Protein AF-A0A348XIW1-F1 (afdb_monomer)

Solvent-accessible surface area (backbone atoms only — not comparable to full-atom values): 6948 Å² total; per-residue (Å²): 128,77,45,77,51,65,39,76,50,66,65,61,52,53,50,45,58,68,74,42,69,85,39,90,46,53,46,80,45,82,41,64,74,81,78,50,77,40,70,60,46,80,41,81,20,28,14,62,69,52,57,62,68,78,57,40,54,53,50,31,72,74,44,36,71,61,38,63,51,51,47,42,50,47,28,40,73,78,36,78,37,44,40,54,61,87,46,70,53,78,38,67,28,89,38,87,52,40,37,25,40,29,45,33,19,78,38,60,65,54,85,94,51,55,66,66,56,64,72,58,107

Foldseek 3Di:
DAAEAEDLDPVVQVVCVVPVVPPPRYDYYHDDPLVAQDQADEDAAAFQRDDPPVVLVVLCVRQNPVQSVVVNVCCVPVVVLTRDAVDKDKDASNDNSHGIYIYHYPYHADPVCNVVSVVSD

Radius of gyration: 15.3 Å; Cα contacts (8 Å, |Δi|>4): 189; chains: 1; bounding box: 40×30×31 Å

pLDDT: mean 89.67, std 9.75, range [52.56, 97.31]

Nearest PDB structures (foldseek):
  5lcc-assembly2_B  TM=7.255E-01  e=7.827E-04  Oceanobacillus iheyensis HTE831
  5lnc-assembly1_A  TM=7.174E-01  e=7.291E-03  Saccharomyces cerevisiae S288C
  5iit-assembly2_B  TM=7.069E-01  e=1.012E-02  Saccharomyces cerevisiae S288C
  4uml-assembly1_A  TM=6.830E-01  e=2.225E-02  Homo sapiens
  3vfq-assembly1_A  TM=6.961E-01  e=4.290E-02  Homo sapiens

Structure (mmCIF, N/CA/C/O backbone):
data_AF-A0A348XIW1-F1
#
_entry.id   AF-A0A348XIW1-F1
#
loop_
_atom_site.group_PDB
_atom_site.id
_atom_site.type_symbol
_atom_site.label_atom_id
_atom_site.label_alt_id
_atom_site.label_comp_id
_atom_site.label_asym_id
_atom_site.label_entity_id
_atom_site.label_seq_id
_atom_site.pdbx_PDB_ins_code
_atom_site.Cartn_x
_atom_site.Cartn_y
_atom_site.Cartn_z
_atom_site.occupancy
_atom_site.B_iso_or_equiv
_atom_site.auth_seq_id
_atom_site.auth_comp_id
_atom_site.auth_asym_id
_atom_site.auth_atom_id
_atom_site.pdbx_PDB_model_num
ATOM 1 N N . MET A 1 1 ? -15.056 -7.927 5.928 1.00 87.06 1 MET A N 1
ATOM 2 C CA . MET A 1 1 ? -13.773 -7.242 5.678 1.00 87.06 1 MET A CA 1
ATOM 3 C C . MET A 1 1 ? -13.939 -5.825 6.180 1.00 87.06 1 MET A C 1
ATOM 5 O O . MET A 1 1 ? -14.977 -5.251 5.883 1.00 87.06 1 MET A O 1
ATOM 9 N N . GLN A 1 2 ? -13.002 -5.320 6.976 1.00 94.75 2 GLN A N 1
ATOM 10 C CA . GLN A 1 2 ? -13.024 -3.950 7.491 1.00 94.75 2 GLN A CA 1
ATOM 11 C C . GLN A 1 2 ? -11.971 -3.132 6.741 1.00 94.75 2 GLN A C 1
ATOM 13 O O . GLN A 1 2 ? -10.901 -3.655 6.435 1.00 94.75 2 GLN A O 1
ATOM 18 N N . VAL A 1 3 ? -12.285 -1.881 6.424 1.00 96.69 3 VAL A N 1
ATOM 19 C CA . VAL A 1 3 ? -11.391 -0.937 5.752 1.00 96.69 3 VAL A CA 1
ATOM 20 C C . VAL A 1 3 ? -11.065 0.182 6.729 1.00 96.69 3 VAL A C 1
ATOM 22 O O . VAL A 1 3 ? -11.966 0.771 7.324 1.00 96.69 3 VAL A O 1
ATOM 25 N N . VAL A 1 4 ? -9.780 0.484 6.891 1.00 97.25 4 VAL A N 1
ATOM 26 C CA . VAL A 1 4 ? -9.324 1.611 7.707 1.00 97.25 4 VAL A CA 1
ATOM 27 C C . VAL A 1 4 ? -8.779 2.688 6.779 1.00 97.25 4 VAL A C 1
ATOM 29 O O . VAL A 1 4 ? -7.818 2.446 6.054 1.00 97.25 4 VAL A O 1
ATOM 32 N N . LEU A 1 5 ? -9.402 3.865 6.783 1.00 96.88 5 LEU A N 1
ATOM 33 C CA . LEU A 1 5 ? -8.859 5.055 6.135 1.00 96.88 5 LEU A CA 1
ATOM 34 C C . LEU A 1 5 ? -7.978 5.781 7.149 1.00 96.88 5 LEU A C 1
ATOM 36 O O . LEU A 1 5 ? -8.458 6.156 8.217 1.00 96.88 5 LEU A O 1
ATOM 40 N N . CYS A 1 6 ? -6.696 5.933 6.830 1.00 96.44 6 CYS A N 1
ATOM 41 C CA . CYS A 1 6 ? -5.691 6.499 7.720 1.00 96.44 6 CYS A CA 1
ATOM 42 C C . CYS A 1 6 ? -5.076 7.746 7.088 1.00 96.44 6 CYS A C 1
ATOM 44 O O . CYS A 1 6 ? -4.655 7.694 5.933 1.00 96.44 6 CYS A O 1
ATOM 46 N N . SER A 1 7 ? -5.032 8.852 7.826 1.00 95.44 7 SER A N 1
ATOM 47 C CA . SER A 1 7 ? -4.327 10.071 7.418 1.00 95.44 7 SER A CA 1
ATOM 48 C C . SER A 1 7 ? -3.897 10.859 8.650 1.00 95.44 7 SER A C 1
ATOM 50 O O . SER A 1 7 ? -4.566 10.824 9.680 1.00 95.44 7 SER A O 1
ATOM 52 N N . GLU A 1 8 ? -2.801 11.601 8.535 1.00 94.88 8 GLU A N 1
ATOM 5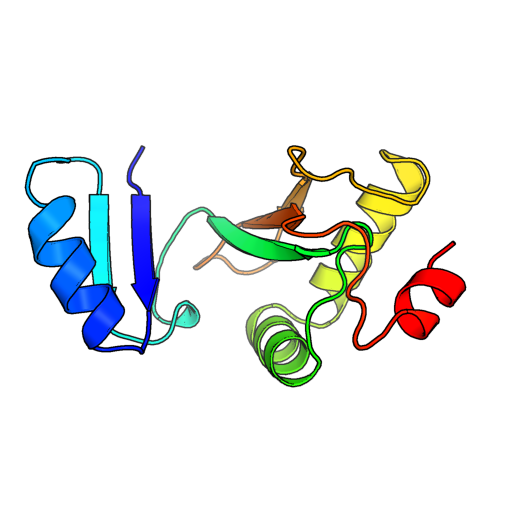3 C CA . GLU A 1 8 ? -2.406 12.631 9.504 1.00 94.88 8 GLU A CA 1
ATOM 54 C C . GLU A 1 8 ? -3.011 14.002 9.151 1.00 94.88 8 GLU A C 1
ATOM 56 O O . GLU A 1 8 ? -2.978 14.935 9.954 1.00 94.88 8 GLU A O 1
ATOM 61 N N . ASN A 1 9 ? -3.576 14.144 7.947 1.00 96.62 9 ASN A N 1
ATOM 62 C CA . ASN A 1 9 ? -4.190 15.379 7.479 1.00 96.62 9 ASN A CA 1
ATOM 63 C C . ASN A 1 9 ? -5.623 15.509 8.023 1.00 96.62 9 ASN A C 1
ATOM 65 O O . ASN A 1 9 ? -6.492 14.685 7.731 1.00 96.62 9 ASN A O 1
ATOM 69 N N . SER A 1 10 ? -5.879 16.576 8.785 1.00 96.31 10 SER A N 1
ATOM 70 C CA . SER A 1 10 ? -7.192 16.858 9.375 1.00 96.31 10 SER A CA 1
ATOM 71 C C . SER A 1 10 ? -8.308 17.018 8.348 1.00 96.31 10 SER A C 1
ATOM 73 O O . SER A 1 10 ? -9.433 16.608 8.626 1.00 96.31 10 SER A O 1
ATOM 75 N N . ASP A 1 11 ? -8.004 17.572 7.175 1.00 97.31 11 ASP A N 1
ATOM 76 C CA . ASP A 1 11 ? -8.998 17.824 6.134 1.00 97.31 11 ASP A CA 1
ATOM 77 C C . ASP A 1 11 ? -9.486 16.492 5.547 1.00 97.31 11 ASP A C 1
ATOM 79 O O . ASP A 1 11 ? -10.689 16.273 5.424 1.00 97.31 11 ASP A O 1
ATOM 83 N N . ASP A 1 12 ? -8.567 15.557 5.260 1.00 96.19 12 ASP A N 1
ATOM 84 C CA . ASP A 1 12 ? -8.919 14.209 4.786 1.00 96.19 12 ASP A CA 1
ATOM 85 C C . ASP A 1 12 ? -9.842 13.503 5.786 1.00 96.19 12 ASP A C 1
ATOM 87 O O . ASP A 1 12 ? -10.862 12.928 5.404 1.00 96.19 12 ASP A O 1
ATOM 91 N N . ILE A 1 13 ? -9.498 13.575 7.077 1.00 97.19 13 ILE A N 1
ATOM 92 C CA . ILE A 1 13 ? -10.266 12.956 8.161 1.00 97.19 13 ILE A CA 1
ATOM 93 C C . ILE A 1 13 ? -11.678 13.546 8.222 1.00 97.19 13 ILE A C 1
ATOM 95 O O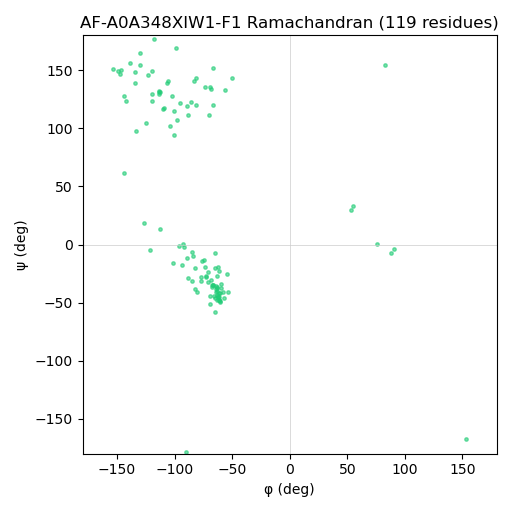 . ILE A 1 13 ? -12.642 12.782 8.300 1.00 97.19 13 ILE A O 1
ATOM 99 N N . GLU A 1 14 ? -11.811 14.874 8.175 1.00 97.06 14 GLU A N 1
ATOM 100 C CA . GLU A 1 14 ? -13.108 15.557 8.203 1.00 97.06 14 GLU A CA 1
ATOM 101 C C . GLU A 1 14 ? -13.975 15.144 7.006 1.00 97.06 14 GLU A C 1
ATOM 103 O O . GLU A 1 14 ? -15.119 14.714 7.186 1.00 97.06 14 GLU A O 1
ATOM 108 N N . TYR A 1 15 ? -13.414 15.163 5.792 1.00 97.31 15 TYR A N 1
ATOM 109 C CA . TYR A 1 15 ? -14.137 14.734 4.597 1.00 97.31 15 TYR A CA 1
ATOM 110 C C . TYR A 1 15 ? -14.553 13.264 4.681 1.00 97.31 15 TYR A C 1
ATOM 112 O O . TYR A 1 15 ? -15.699 12.920 4.391 1.00 97.31 15 TYR A O 1
ATOM 120 N N . TRP A 1 16 ? -13.667 12.363 5.099 1.00 97.19 16 TRP A N 1
ATOM 121 C CA . TRP A 1 16 ? -14.035 10.956 5.233 1.00 97.19 16 TRP A CA 1
ATOM 122 C C . TRP A 1 16 ? -15.120 10.751 6.287 1.00 97.19 16 TRP A C 1
ATOM 124 O O . TRP A 1 16 ? -16.025 9.945 6.069 1.00 97.19 16 TRP A O 1
ATOM 134 N N . GLN A 1 17 ? -15.091 11.492 7.395 1.00 95.69 17 GLN A N 1
ATOM 135 C CA . GLN A 1 17 ? -16.135 11.415 8.417 1.00 95.69 17 GLN A CA 1
ATOM 136 C C . GLN A 1 17 ? -17.492 11.854 7.864 1.00 95.69 17 GLN A C 1
ATOM 138 O O . GLN A 1 17 ? -18.503 11.235 8.191 1.00 95.69 17 GLN A O 1
ATOM 143 N N . GLU A 1 18 ? -17.525 12.859 6.988 1.00 95.88 18 GLU A N 1
ATOM 144 C CA . GLU A 1 18 ? -18.750 13.296 6.316 1.00 95.88 18 GLU A CA 1
ATOM 145 C C . GLU A 1 18 ? -19.259 12.256 5.299 1.00 95.88 18 GLU A C 1
ATOM 147 O O . GLU A 1 18 ? -20.429 11.857 5.328 1.00 95.88 18 GLU A O 1
ATOM 152 N N . TYR A 1 19 ? -18.391 11.786 4.399 1.00 96.12 19 TYR A N 1
ATOM 153 C CA . TYR A 1 19 ? -18.805 10.993 3.235 1.00 96.12 19 TYR A CA 1
ATOM 154 C C . TYR A 1 19 ? -18.883 9.483 3.497 1.00 96.12 19 TYR A C 1
ATOM 156 O O . TYR A 1 19 ? -19.699 8.796 2.871 1.00 96.12 19 TYR A O 1
ATOM 164 N N . CYS A 1 20 ? -18.085 8.948 4.425 1.00 95.62 20 CYS A N 1
ATOM 165 C CA . CYS A 1 20 ? -18.015 7.512 4.712 1.00 95.62 20 CYS A CA 1
ATOM 166 C C . CYS A 1 20 ? -18.893 7.072 5.892 1.00 95.62 20 CYS A C 1
ATOM 168 O O . CYS A 1 20 ? -18.989 5.875 6.142 1.00 95.62 20 CYS A O 1
ATOM 170 N N . VAL A 1 21 ? -19.610 7.980 6.569 1.00 90.56 21 VAL A N 1
ATOM 171 C CA . VAL A 1 21 ? -20.439 7.669 7.759 1.00 90.56 21 VAL A CA 1
ATOM 172 C C . VAL A 1 21 ? -21.471 6.551 7.548 1.00 90.56 21 VAL A C 1
ATOM 174 O O . VAL A 1 21 ? -21.897 5.895 8.495 1.00 90.56 21 VAL A O 1
ATOM 177 N N . ARG A 1 22 ? -21.900 6.324 6.300 1.00 93.56 22 ARG A N 1
ATOM 178 C CA . ARG A 1 22 ? -22.894 5.296 5.944 1.00 93.56 22 ARG A CA 1
ATOM 179 C C . ARG A 1 22 ? -22.286 3.949 5.549 1.00 93.56 22 ARG A C 1
ATOM 181 O O . ARG A 1 22 ? -23.048 3.052 5.196 1.00 93.56 22 ARG A O 1
ATOM 188 N N . LEU A 1 23 ? -20.963 3.814 5.566 1.00 96.50 23 LEU A N 1
ATOM 189 C CA . LEU A 1 23 ? -20.251 2.593 5.200 1.00 96.50 23 LEU A CA 1
ATOM 190 C C . LEU A 1 23 ? -19.845 1.857 6.488 1.00 96.50 23 LEU A C 1
ATOM 192 O O . LEU A 1 23 ? -18.819 2.197 7.073 1.00 96.50 23 LEU A O 1
ATOM 196 N N . PRO A 1 24 ? -20.646 0.892 6.982 1.00 94.44 24 PRO A N 1
ATOM 197 C CA . PRO A 1 24 ? -20.395 0.232 8.269 1.00 94.44 24 PRO A CA 1
ATOM 198 C C . PRO A 1 24 ? -19.071 -0.545 8.320 1.00 94.44 24 PRO A C 1
ATOM 200 O O . PRO A 1 24 ? -18.579 -0.858 9.400 1.00 94.44 24 PRO A O 1
ATOM 203 N N . GLU A 1 25 ? -18.503 -0.883 7.166 1.00 96.56 25 GLU A N 1
ATOM 204 C CA . GLU A 1 25 ? -17.214 -1.546 7.022 1.00 96.56 25 GLU A CA 1
ATOM 205 C C . GLU A 1 25 ? -16.014 -0.589 7.053 1.00 96.56 25 GLU A C 1
ATOM 207 O O . GLU A 1 25 ? -14.882 -1.068 7.122 1.00 96.56 25 GLU A O 1
ATOM 212 N N . VAL A 1 26 ? -16.239 0.728 6.993 1.00 97.31 26 VAL A N 1
ATOM 213 C CA . VAL A 1 26 ? -15.181 1.743 6.957 1.00 97.31 26 VAL A CA 1
ATOM 214 C C . VAL A 1 26 ? -15.019 2.386 8.329 1.00 97.31 26 VAL A C 1
ATOM 216 O O . VAL A 1 26 ? -15.960 2.916 8.912 1.00 97.31 26 VAL A O 1
ATOM 219 N N . THR A 1 27 ? -13.787 2.392 8.822 1.00 96.88 27 THR A N 1
ATOM 220 C CA . THR A 1 27 ? -13.375 3.144 10.010 1.00 96.88 27 THR A CA 1
ATOM 221 C C . THR A 1 27 ? -12.296 4.149 9.645 1.00 96.88 27 THR A C 1
ATOM 223 O O . THR A 1 27 ? -11.507 3.905 8.736 1.00 96.88 27 THR A O 1
ATOM 226 N N . ILE A 1 28 ? -12.251 5.274 10.354 1.00 96.94 28 ILE A N 1
ATOM 227 C CA . ILE A 1 28 ? -11.306 6.361 10.086 1.00 96.94 28 ILE A CA 1
ATOM 228 C C . ILE A 1 28 ? -10.341 6.462 11.261 1.00 96.94 28 ILE A C 1
ATOM 230 O O . ILE A 1 28 ? -10.774 6.491 12.414 1.00 96.94 28 ILE A O 1
ATOM 234 N N . HIS A 1 29 ? -9.048 6.517 10.962 1.00 96.56 29 HIS A N 1
ATOM 235 C CA . HIS A 1 29 ? -7.975 6.722 11.923 1.00 96.56 29 HIS A CA 1
ATOM 236 C C . HIS A 1 29 ? -7.217 8.004 11.571 1.00 96.56 29 HIS A C 1
ATOM 238 O O . HIS A 1 29 ? -6.740 8.162 10.449 1.00 96.56 29 HIS A O 1
ATOM 244 N N . GLY A 1 30 ? -7.137 8.923 12.532 1.00 96.94 30 GLY A N 1
ATOM 245 C CA . GLY A 1 30 ? -6.311 10.119 12.424 1.00 96.94 30 GLY A CA 1
ATOM 246 C C . GLY A 1 30 ? -4.990 9.898 13.143 1.00 96.94 30 GLY A C 1
ATOM 247 O O . GLY A 1 30 ? -4.995 9.865 14.373 1.00 96.94 30 GLY A O 1
ATOM 248 N N . GLY A 1 31 ? -3.898 9.734 12.402 1.00 94.88 31 GLY A N 1
ATOM 249 C CA . GLY A 1 31 ? -2.601 9.370 12.969 1.00 94.88 31 GLY A CA 1
ATOM 250 C C . GLY A 1 31 ? -1.705 8.623 11.989 1.00 94.88 31 GLY A C 1
ATOM 251 O O . GLY A 1 31 ? -1.982 8.580 10.785 1.00 94.88 31 GLY A O 1
ATOM 252 N N . ASP A 1 32 ? -0.637 8.042 12.532 1.00 92.06 32 ASP A N 1
ATOM 253 C CA . ASP A 1 32 ? 0.328 7.260 11.768 1.00 92.06 32 ASP A CA 1
ATOM 254 C C . ASP A 1 32 ? -0.287 5.904 11.391 1.00 92.06 32 ASP A C 1
ATOM 256 O O . ASP A 1 32 ? -0.899 5.206 12.201 1.00 92.06 32 ASP A O 1
ATOM 260 N N . ILE A 1 33 ? -0.098 5.497 10.139 1.00 91.56 33 ILE A N 1
ATOM 261 C CA . ILE A 1 33 ? -0.551 4.196 9.646 1.00 91.56 33 ILE A CA 1
ATOM 262 C C . ILE A 1 33 ? 0.103 3.024 10.394 1.00 91.56 33 ILE A C 1
ATOM 264 O O . ILE A 1 33 ? -0.464 1.931 10.435 1.00 91.56 33 ILE A O 1
ATOM 268 N N . LEU A 1 34 ? 1.267 3.247 11.008 1.00 90.19 34 LEU A N 1
ATOM 269 C CA . LEU A 1 34 ? 1.992 2.266 11.811 1.00 90.19 34 LEU A CA 1
ATOM 270 C C . LEU A 1 34 ? 1.391 2.052 13.212 1.00 90.19 34 LEU A C 1
ATOM 272 O O . LEU A 1 34 ? 1.689 1.040 13.848 1.00 90.19 34 LEU A O 1
ATOM 276 N N . ASP A 1 35 ? 0.495 2.931 13.675 1.00 92.00 35 ASP A N 1
ATOM 277 C CA . ASP A 1 35 ? -0.249 2.742 14.932 1.00 92.00 35 ASP A CA 1
ATOM 278 C C . ASP A 1 35 ? -1.363 1.685 14.797 1.00 92.00 35 ASP A C 1
ATOM 280 O O . ASP A 1 35 ? -1.929 1.210 15.787 1.00 92.00 35 ASP A O 1
ATOM 284 N N . LEU A 1 36 ? -1.701 1.294 13.565 1.00 93.38 36 LEU A N 1
ATOM 285 C CA . LEU A 1 36 ? -2.797 0.378 13.272 1.00 93.38 36 LEU A CA 1
ATOM 286 C C . LEU A 1 36 ? -2.399 -1.087 13.453 1.00 93.38 36 LEU A C 1
ATOM 288 O O . LEU A 1 36 ? -1.305 -1.505 13.091 1.00 93.38 36 LEU A O 1
ATOM 292 N N . GLN A 1 37 ? -3.336 -1.898 13.947 1.00 94.75 37 GLN A N 1
ATOM 293 C CA . GLN A 1 37 ? -3.250 -3.357 13.904 1.00 94.75 37 GLN A CA 1
ATOM 294 C C . GLN A 1 37 ? -4.193 -3.875 12.815 1.00 94.75 37 GLN A C 1
ATOM 296 O O . GLN A 1 37 ? -5.410 -3.916 13.004 1.00 94.75 37 GLN A O 1
ATOM 301 N N . VAL A 1 38 ? -3.635 -4.242 11.663 1.00 95.81 38 VAL A N 1
ATOM 302 C CA . VAL A 1 38 ? -4.391 -4.614 10.458 1.00 95.81 38 VAL A CA 1
ATOM 303 C C . VAL A 1 38 ? -3.767 -5.819 9.768 1.00 95.81 38 VAL A C 1
ATOM 305 O O . VAL A 1 38 ? -2.578 -6.089 9.884 1.00 95.81 38 VAL A O 1
ATOM 308 N N . ASP A 1 39 ? -4.562 -6.552 8.995 1.00 96.81 39 ASP A N 1
ATOM 309 C CA . ASP A 1 39 ? -4.016 -7.662 8.216 1.00 96.81 39 ASP A CA 1
ATOM 310 C C . ASP A 1 39 ? -3.080 -7.164 7.105 1.00 96.81 39 ASP A C 1
ATOM 312 O O . ASP A 1 39 ? -2.078 -7.815 6.816 1.00 96.81 39 ASP A O 1
ATOM 316 N N . ALA A 1 40 ? -3.375 -6.009 6.498 1.00 96.00 40 ALA A N 1
ATOM 317 C CA . ALA A 1 40 ? -2.578 -5.457 5.411 1.00 96.00 40 ALA A CA 1
ATOM 318 C C . ALA A 1 40 ? -2.592 -3.923 5.366 1.00 96.00 40 ALA A C 1
ATOM 320 O O . ALA A 1 40 ? -3.611 -3.301 5.667 1.00 96.00 40 ALA A O 1
ATOM 321 N N . ILE A 1 41 ? -1.488 -3.339 4.897 1.00 95.69 41 ILE A N 1
ATOM 322 C CA . ILE A 1 41 ? -1.393 -1.932 4.483 1.00 95.69 41 ILE A CA 1
ATOM 323 C C . ILE A 1 41 ? -1.320 -1.854 2.955 1.00 95.69 41 ILE A C 1
ATOM 325 O O . ILE A 1 41 ? -0.619 -2.639 2.317 1.00 95.69 41 ILE A O 1
ATOM 329 N N . VAL A 1 42 ? -2.021 -0.879 2.368 1.00 95.12 42 VAL A N 1
ATOM 330 C CA . VAL A 1 42 ? -1.926 -0.563 0.936 1.00 95.12 42 VAL A CA 1
ATOM 331 C C . VAL A 1 42 ? -0.931 0.574 0.731 1.00 95.12 42 VAL A C 1
ATOM 333 O O . VAL A 1 42 ? -1.108 1.670 1.255 1.00 95.12 42 VAL A O 1
ATOM 336 N N . LEU A 1 43 ? 0.096 0.312 -0.069 1.00 91.50 43 LEU A N 1
ATOM 337 C CA . LEU A 1 43 ? 1.130 1.259 -0.446 1.00 91.50 43 LEU A CA 1
ATOM 338 C C . LEU A 1 43 ? 0.844 1.817 -1.848 1.00 91.50 43 LEU A C 1
ATOM 340 O O . LEU A 1 43 ? 0.910 1.068 -2.834 1.00 91.50 43 LEU A O 1
ATOM 344 N N . PRO A 1 44 ? 0.559 3.125 -1.976 1.00 91.50 44 PRO A N 1
ATOM 345 C CA . PRO A 1 44 ? 0.516 3.773 -3.277 1.00 91.50 44 PRO A CA 1
ATOM 346 C C . PRO A 1 44 ? 1.942 3.858 -3.834 1.00 91.50 44 PRO A C 1
ATOM 348 O O . PRO A 1 44 ? 2.784 4.588 -3.314 1.00 91.50 44 PRO A O 1
ATOM 351 N N . THR A 1 45 ? 2.212 3.098 -4.892 1.00 91.56 45 THR A N 1
ATOM 352 C CA . THR A 1 45 ? 3.545 2.966 -5.508 1.00 91.56 45 THR A CA 1
ATOM 353 C C . THR A 1 45 ? 3.543 3.470 -6.951 1.00 91.56 45 THR A C 1
ATOM 355 O O . THR A 1 45 ? 2.503 3.868 -7.489 1.00 91.56 45 THR A O 1
ATOM 358 N N . ASN A 1 46 ? 4.709 3.462 -7.601 1.00 91.31 46 ASN A N 1
ATOM 359 C CA . ASN A 1 46 ? 4.770 3.444 -9.061 1.00 91.31 46 ASN A CA 1
ATOM 360 C C . ASN A 1 46 ? 4.798 2.000 -9.609 1.00 91.31 46 ASN A C 1
ATOM 362 O O . ASN A 1 46 ? 4.773 1.038 -8.842 1.00 91.31 46 ASN A O 1
ATOM 366 N N . GLY A 1 47 ? 4.886 1.834 -10.933 1.00 92.00 47 GLY A N 1
ATOM 367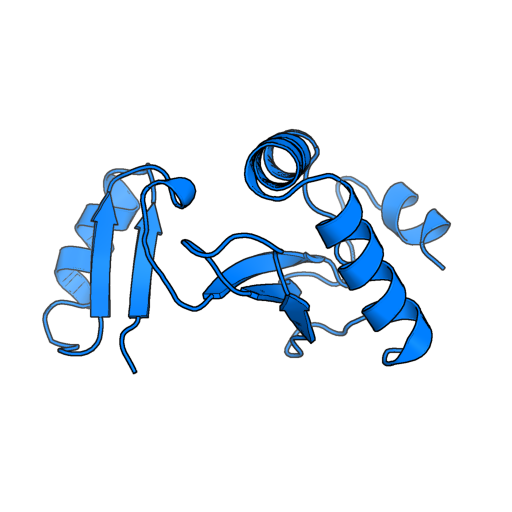 C CA . GLY A 1 47 ? 4.899 0.509 -11.563 1.00 92.00 47 GLY A CA 1
ATOM 368 C C . GLY A 1 47 ? 6.114 -0.366 -11.225 1.00 92.00 47 GLY A C 1
ATOM 369 O O . GLY A 1 47 ? 6.128 -1.543 -11.556 1.00 92.00 47 GLY A O 1
ATOM 370 N N . PHE A 1 48 ? 7.114 0.175 -10.534 1.00 91.06 48 PHE A N 1
ATOM 371 C CA . PHE A 1 48 ? 8.342 -0.518 -10.138 1.00 91.06 48 PHE A CA 1
ATOM 372 C C . PHE A 1 48 ? 8.435 -0.711 -8.616 1.00 91.06 48 PHE A C 1
ATOM 374 O O . PHE A 1 48 ? 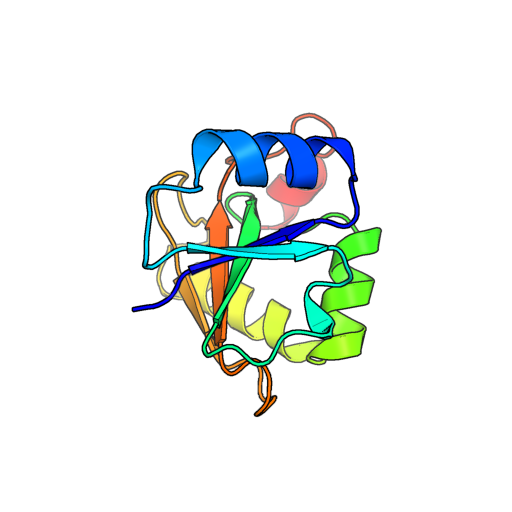9.504 -1.022 -8.097 1.00 91.06 48 PHE A O 1
ATOM 381 N N . ALA A 1 49 ? 7.328 -0.491 -7.890 1.00 87.81 49 ALA A N 1
ATOM 382 C CA . ALA A 1 49 ? 7.282 -0.477 -6.425 1.00 87.81 49 ALA A CA 1
ATOM 383 C C . ALA A 1 49 ? 8.300 0.471 -5.770 1.00 87.81 49 ALA A C 1
ATOM 385 O O . ALA A 1 49 ? 8.744 0.240 -4.646 1.00 87.81 49 ALA A O 1
ATOM 386 N N . LEU A 1 50 ? 8.654 1.557 -6.460 1.00 83.00 50 LEU A N 1
ATOM 387 C CA . LEU A 1 50 ? 9.426 2.632 -5.856 1.00 83.00 50 LEU A CA 1
ATOM 388 C C . LEU A 1 50 ? 8.480 3.561 -5.099 1.00 83.00 50 LEU A C 1
ATOM 390 O O . LEU A 1 50 ? 7.370 3.872 -5.555 1.00 83.00 50 LEU A O 1
ATOM 394 N N . VAL A 1 51 ? 8.954 4.007 -3.947 1.00 76.75 51 VAL A N 1
ATOM 395 C CA . VAL A 1 51 ? 8.272 4.918 -3.036 1.00 76.75 51 VAL A CA 1
ATOM 396 C C . VAL A 1 51 ? 9.201 6.127 -2.836 1.00 76.75 51 VAL A C 1
ATOM 398 O O . VAL A 1 51 ? 10.418 5.950 -2.891 1.00 76.75 51 VAL A O 1
ATOM 401 N N . PRO A 1 52 ? 8.684 7.360 -2.667 1.00 75.62 52 PRO A N 1
ATOM 402 C CA . PRO A 1 52 ? 9.517 8.505 -2.290 1.00 75.62 52 PRO A CA 1
ATOM 403 C C . PRO A 1 52 ? 10.402 8.208 -1.067 1.00 75.62 52 PRO A C 1
ATOM 405 O O . PRO A 1 52 ? 9.961 7.508 -0.159 1.00 75.62 52 PRO A O 1
ATOM 408 N N . GLU A 1 53 ? 11.630 8.738 -1.049 1.00 72.38 53 GLU A N 1
ATOM 409 C CA . GLU A 1 53 ? 12.674 8.405 -0.058 1.00 72.38 53 GLU A CA 1
ATOM 410 C C . GLU A 1 53 ? 12.211 8.582 1.398 1.00 72.38 53 GLU A C 1
ATOM 412 O O . GLU A 1 53 ? 12.468 7.728 2.242 1.00 72.38 53 GLU A O 1
ATOM 417 N N . ASP A 1 54 ? 11.463 9.647 1.690 1.00 73.56 54 ASP A N 1
ATOM 418 C CA . ASP A 1 54 ? 10.905 9.923 3.017 1.00 73.56 54 ASP A CA 1
ATOM 419 C C . ASP A 1 54 ? 9.963 8.813 3.507 1.00 73.56 54 ASP A C 1
ATOM 421 O O . ASP A 1 54 ? 9.971 8.455 4.683 1.00 73.56 54 ASP A O 1
ATOM 425 N N . ARG A 1 55 ? 9.179 8.231 2.599 1.00 77.38 55 ARG A N 1
ATOM 426 C CA . ARG A 1 55 ? 8.248 7.135 2.888 1.00 77.38 55 ARG A CA 1
ATOM 427 C C . ARG A 1 55 ? 8.925 5.767 2.854 1.00 77.38 55 ARG A C 1
ATOM 429 O O . ARG A 1 55 ? 8.514 4.887 3.606 1.00 77.38 55 ARG A O 1
ATOM 436 N N . ASP A 1 56 ? 9.945 5.590 2.015 1.00 78.56 56 ASP A N 1
ATOM 437 C CA . ASP A 1 56 ? 10.744 4.359 1.979 1.00 78.56 56 ASP A CA 1
ATOM 438 C C . ASP A 1 56 ? 11.441 4.158 3.333 1.00 78.56 56 ASP A C 1
ATOM 440 O O . ASP A 1 56 ? 11.314 3.095 3.932 1.00 78.56 56 ASP A O 1
ATOM 444 N N . VAL A 1 57 ? 12.021 5.219 3.912 1.00 79.19 57 VAL A N 1
ATOM 445 C CA . VAL A 1 57 ? 12.619 5.178 5.261 1.00 79.19 57 VAL A CA 1
ATOM 446 C C . VAL A 1 57 ? 11.608 4.758 6.332 1.00 79.19 57 VAL A C 1
ATOM 448 O O . VAL A 1 57 ? 11.954 3.979 7.220 1.00 79.19 57 VAL A O 1
ATOM 451 N N . VAL A 1 58 ? 10.362 5.237 6.267 1.00 84.12 58 VAL A N 1
ATOM 452 C CA . VAL A 1 58 ? 9.306 4.856 7.226 1.00 84.12 58 VAL A CA 1
ATOM 453 C C . VAL A 1 58 ? 8.968 3.368 7.105 1.00 84.12 58 VAL A C 1
ATOM 455 O O . VAL A 1 58 ? 8.922 2.663 8.114 1.00 84.12 58 VAL A O 1
ATOM 458 N N . ILE A 1 59 ? 8.789 2.870 5.879 1.00 86.94 59 ILE A N 1
ATOM 459 C CA . ILE A 1 59 ? 8.495 1.456 5.606 1.00 86.94 59 ILE A CA 1
ATOM 460 C C . ILE A 1 59 ? 9.664 0.570 6.051 1.00 86.94 59 ILE A C 1
ATOM 462 O O . ILE A 1 59 ? 9.450 -0.417 6.752 1.00 86.94 59 ILE A O 1
ATOM 466 N N . GLU A 1 60 ? 10.896 0.923 5.691 1.00 86.44 60 GLU A N 1
ATOM 467 C CA . GLU A 1 60 ? 12.096 0.174 6.072 1.00 86.44 60 GLU A CA 1
ATOM 468 C C . GLU A 1 60 ? 12.313 0.172 7.588 1.00 86.44 60 GLU A C 1
ATOM 470 O O . GLU A 1 60 ? 12.645 -0.864 8.164 1.00 86.44 60 GLU A O 1
ATOM 475 N N . THR A 1 61 ? 12.065 1.297 8.262 1.00 86.00 61 THR A N 1
ATOM 476 C CA . THR A 1 61 ? 12.164 1.380 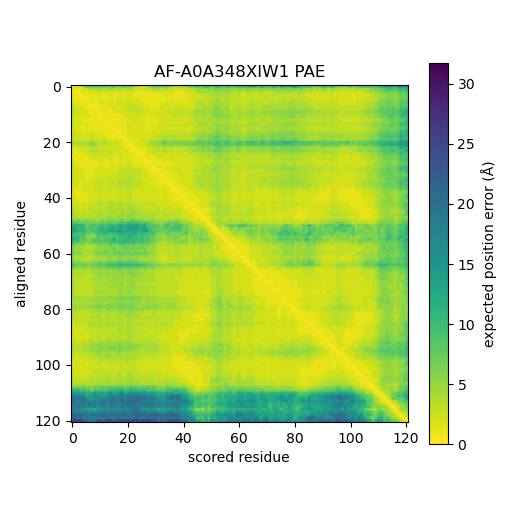9.728 1.00 86.00 61 THR A CA 1
ATO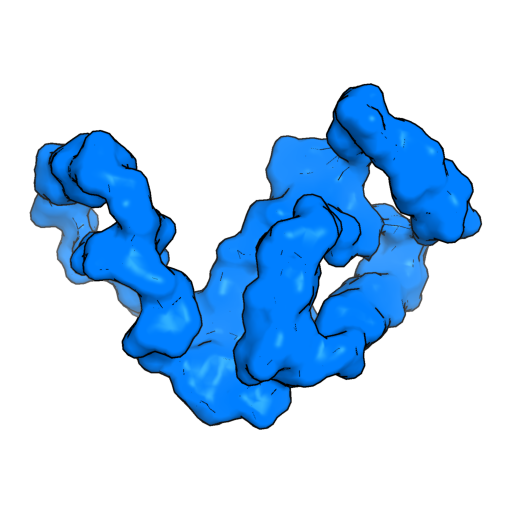M 477 C C . THR A 1 61 ? 11.131 0.483 10.411 1.00 86.00 61 THR A C 1
ATOM 479 O O . THR A 1 61 ? 11.435 -0.138 11.429 1.00 86.00 61 THR A O 1
ATOM 482 N N . ALA A 1 62 ? 9.920 0.394 9.856 1.00 89.88 62 ALA A N 1
ATOM 483 C CA . ALA A 1 62 ? 8.821 -0.366 10.443 1.00 89.88 62 ALA A CA 1
ATOM 484 C C . ALA A 1 62 ? 8.873 -1.873 10.141 1.00 89.88 62 ALA A C 1
ATOM 486 O O . ALA A 1 62 ? 8.549 -2.688 11.004 1.00 89.88 62 ALA A O 1
ATOM 487 N N . PHE A 1 63 ? 9.267 -2.248 8.923 1.00 91.06 63 PHE A N 1
ATOM 488 C CA . PHE A 1 63 ? 9.136 -3.614 8.398 1.00 91.06 63 PHE A CA 1
ATOM 489 C C . PHE A 1 63 ? 10.475 -4.246 7.989 1.00 91.06 63 PHE A C 1
ATOM 491 O O . PHE A 1 63 ? 10.526 -5.424 7.640 1.00 91.06 63 PHE A O 1
ATOM 498 N N . GLY A 1 64 ? 11.569 -3.485 8.052 1.00 87.88 64 GLY A N 1
ATOM 499 C CA . GLY A 1 64 ? 12.897 -3.902 7.619 1.00 87.88 64 GLY A CA 1
ATOM 500 C C . GLY A 1 64 ? 13.124 -3.749 6.112 1.00 87.88 64 GLY A C 1
ATOM 501 O O . GLY A 1 64 ? 12.209 -3.826 5.294 1.00 87.88 64 GLY A O 1
ATOM 502 N N . ASN A 1 65 ? 14.390 -3.592 5.729 1.00 82.38 65 ASN A N 1
ATOM 503 C CA . ASN A 1 65 ? 14.810 -3.303 4.348 1.00 82.38 65 ASN A CA 1
ATOM 504 C C . ASN A 1 65 ? 14.492 -4.444 3.355 1.00 82.38 65 ASN A C 1
ATOM 506 O O . ASN A 1 65 ? 14.454 -4.257 2.135 1.00 82.38 65 ASN A O 1
ATOM 510 N N . GLU A 1 66 ? 14.282 -5.661 3.860 1.00 89.38 66 GLU A N 1
ATOM 511 C CA . GLU A 1 66 ? 14.026 -6.834 3.024 1.00 89.38 66 GLU A CA 1
ATOM 512 C C . GLU A 1 66 ? 12.626 -6.813 2.400 1.00 89.38 66 GLU A C 1
ATOM 514 O O . GLU A 1 66 ? 12.448 -7.353 1.309 1.00 89.38 66 GLU A O 1
ATOM 519 N N . VAL A 1 67 ? 11.638 -6.157 3.024 1.00 90.62 67 VAL A N 1
ATOM 520 C CA . VAL A 1 67 ? 10.248 -6.195 2.540 1.00 90.62 67 VAL A CA 1
ATOM 521 C C . VAL A 1 67 ? 10.104 -5.569 1.151 1.00 90.62 67 VAL A C 1
ATOM 523 O O . VAL A 1 67 ? 9.481 -6.151 0.260 1.00 90.62 67 VAL A O 1
ATOM 526 N N . MET A 1 68 ? 10.756 -4.426 0.928 1.00 88.31 68 MET A N 1
ATOM 527 C CA . MET A 1 68 ? 10.742 -3.737 -0.361 1.00 88.31 68 MET A CA 1
ATOM 528 C C . MET A 1 68 ? 11.544 -4.511 -1.405 1.00 88.31 68 MET A C 1
ATOM 530 O O . MET A 1 68 ? 11.178 -4.531 -2.580 1.00 88.31 68 MET A O 1
ATOM 534 N N . SER A 1 69 ? 12.599 -5.207 -0.978 1.00 90.00 69 SER A N 1
ATOM 535 C CA . SER A 1 69 ? 13.370 -6.093 -1.850 1.00 90.00 69 SER A CA 1
ATOM 536 C C . SER A 1 69 ? 12.534 -7.290 -2.308 1.00 90.00 69 SER A C 1
ATOM 538 O O . SER A 1 69 ? 12.508 -7.589 -3.500 1.00 90.00 69 SER A O 1
ATOM 540 N N . HIS A 1 70 ? 11.785 -7.929 -1.404 1.00 92.38 70 HIS A N 1
ATOM 541 C CA . HIS A 1 70 ? 10.860 -9.012 -1.746 1.00 92.38 70 HIS A CA 1
ATOM 542 C C . HIS A 1 70 ? 9.769 -8.548 -2.710 1.00 92.38 70 HIS A C 1
ATOM 544 O O . HIS A 1 70 ? 9.477 -9.244 -3.680 1.00 92.38 70 HIS A O 1
ATOM 550 N N . LEU A 1 71 ? 9.215 -7.356 -2.487 1.00 91.56 71 LEU A N 1
ATOM 551 C CA . LEU A 1 71 ? 8.208 -6.771 -3.365 1.00 91.56 71 LEU A CA 1
ATOM 552 C C . LEU A 1 71 ? 8.748 -6.531 -4.782 1.00 91.56 71 LEU A C 1
ATOM 554 O O . LEU A 1 71 ? 8.106 -6.892 -5.765 1.00 91.56 71 LEU A O 1
ATOM 558 N N . ARG A 1 72 ? 9.958 -5.977 -4.902 1.00 90.62 72 ARG A N 1
ATOM 559 C CA . ARG A 1 72 ? 10.608 -5.766 -6.205 1.00 90.62 72 ARG A CA 1
ATOM 560 C C . ARG A 1 72 ? 10.988 -7.086 -6.881 1.00 90.62 72 ARG A C 1
ATOM 562 O O . ARG A 1 72 ? 10.853 -7.199 -8.096 1.00 90.62 72 ARG A O 1
ATOM 569 N N . MET A 1 73 ? 11.418 -8.098 -6.122 1.00 93.31 73 MET A N 1
ATOM 570 C CA . MET A 1 73 ? 11.669 -9.445 -6.655 1.00 93.31 73 MET A CA 1
ATOM 571 C C . MET A 1 73 ? 10.390 -10.100 -7.180 1.00 93.31 73 MET A C 1
ATOM 573 O O . MET A 1 73 ? 10.427 -10.733 -8.233 1.00 93.31 73 MET A O 1
ATOM 577 N N . ASP A 1 74 ? 9.268 -9.943 -6.477 1.00 94.19 74 ASP A N 1
ATOM 578 C CA . ASP A 1 74 ? 7.966 -10.427 -6.935 1.00 94.19 74 ASP A CA 1
ATOM 579 C C . ASP A 1 74 ? 7.560 -9.755 -8.254 1.00 94.19 74 ASP A C 1
ATOM 581 O O . ASP A 1 74 ? 7.267 -10.442 -9.231 1.00 94.19 74 ASP A O 1
ATOM 585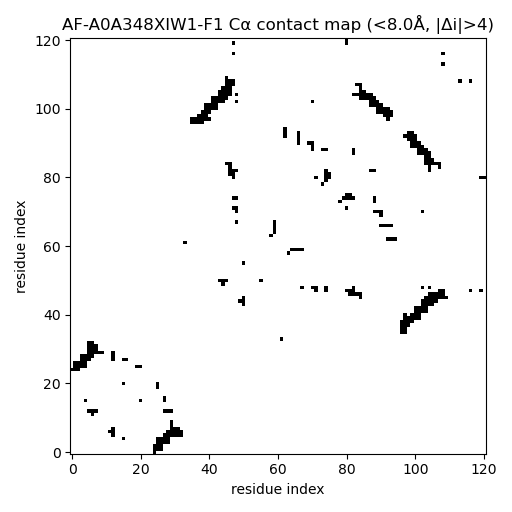 N N . ILE A 1 75 ? 7.667 -8.427 -8.342 1.00 93.56 75 ILE A N 1
ATOM 586 C CA . ILE A 1 75 ? 7.389 -7.680 -9.579 1.00 93.56 75 ILE A CA 1
ATOM 587 C C . ILE A 1 75 ? 8.328 -8.103 -10.717 1.00 93.56 75 ILE A C 1
ATOM 589 O O . ILE A 1 75 ? 7.889 -8.300 -11.851 1.00 93.56 75 ILE A O 1
ATOM 593 N N . SER A 1 76 ? 9.613 -8.304 -10.427 1.00 93.69 76 SER A N 1
ATOM 594 C CA . SER A 1 76 ? 10.587 -8.772 -11.414 1.00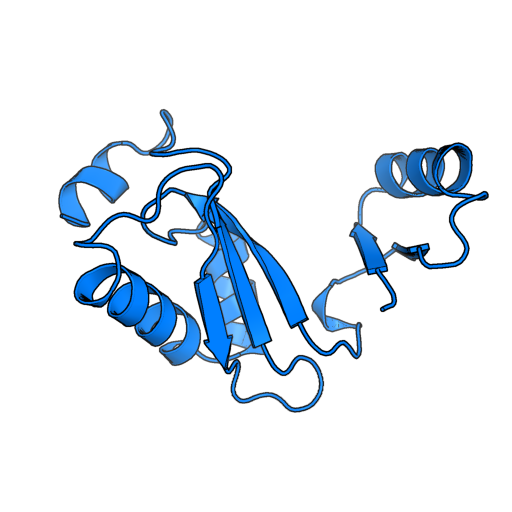 93.69 76 SER A CA 1
ATOM 595 C C . SER A 1 76 ? 10.217 -10.146 -11.983 1.00 93.69 76 SER A C 1
ATOM 597 O O . SER A 1 76 ? 10.151 -10.310 -13.202 1.00 93.69 76 SER A O 1
ATOM 599 N N . HIS A 1 77 ? 9.914 -11.120 -11.121 1.00 94.25 77 HIS A N 1
ATOM 600 C CA . HIS A 1 77 ? 9.661 -12.498 -11.541 1.00 94.25 77 HIS A CA 1
ATOM 601 C C . HIS A 1 77 ? 8.247 -12.727 -12.085 1.00 94.25 77 HIS A C 1
ATOM 603 O O . HIS A 1 77 ? 8.084 -13.444 -13.072 1.00 94.25 77 HIS A O 1
ATOM 609 N N . ASN A 1 78 ? 7.232 -12.132 -11.457 1.00 94.88 78 ASN A N 1
ATOM 610 C CA . ASN A 1 78 ? 5.824 -12.429 -11.726 1.00 94.88 78 ASN A CA 1
ATOM 611 C C . ASN A 1 78 ? 5.144 -11.376 -12.613 1.00 94.88 78 ASN A C 1
ATOM 613 O O . ASN A 1 78 ? 4.100 -11.657 -13.201 1.00 94.88 78 ASN A O 1
ATOM 617 N N . HIS A 1 79 ? 5.752 -10.195 -12.758 1.00 94.00 79 HIS A N 1
ATOM 618 C CA . HIS A 1 79 ? 5.211 -9.079 -13.540 1.00 94.00 79 HIS A CA 1
ATOM 619 C C . HIS A 1 79 ? 6.201 -8.544 -14.588 1.00 94.00 79 HIS A C 1
ATOM 621 O O . HIS A 1 79 ? 6.032 -7.446 -15.105 1.00 94.00 79 HIS A O 1
ATOM 627 N N . PHE A 1 80 ? 7.226 -9.324 -14.949 1.00 92.81 80 PHE A N 1
ATOM 628 C CA . PHE A 1 80 ? 8.208 -8.969 -15.985 1.00 92.81 80 PHE A CA 1
ATOM 629 C C . PHE A 1 80 ? 8.907 -7.619 -15.740 1.00 92.81 80 PHE A C 1
ATOM 631 O O . PHE A 1 80 ? 9.236 -6.907 -16.688 1.00 92.81 80 PHE A O 1
ATOM 638 N N . GLY A 1 81 ? 9.117 -7.267 -14.469 1.00 91.69 81 GLY A N 1
ATOM 639 C CA . GLY A 1 81 ? 9.793 -6.031 -14.068 1.00 91.69 81 GLY A CA 1
ATOM 640 C C . GLY A 1 81 ? 8.888 -4.809 -13.925 1.00 91.69 81 GLY A C 1
ATOM 641 O O . GLY A 1 81 ? 9.354 -3.794 -13.423 1.00 91.69 81 GLY A O 1
ATOM 642 N N . GLU A 1 82 ? 7.606 -4.882 -14.293 1.00 94.00 82 GLU A N 1
ATOM 643 C CA . GLU A 1 82 ? 6.679 -3.754 -14.160 1.00 94.00 82 GLU A CA 1
ATOM 644 C C . GLU A 1 82 ? 5.282 -4.227 -13.740 1.00 94.00 82 GLU A C 1
ATOM 646 O O . GLU A 1 82 ? 4.634 -4.999 -14.440 1.00 94.00 82 GLU A O 1
ATOM 651 N N . LEU A 1 83 ? 4.774 -3.699 -12.627 1.00 95.75 83 LEU A N 1
ATOM 652 C CA . LEU A 1 83 ? 3.390 -3.845 -12.192 1.00 95.75 83 LEU A CA 1
ATOM 653 C C . LEU A 1 83 ? 2.536 -2.716 -12.809 1.00 95.75 83 LEU A C 1
ATOM 655 O O . LEU A 1 83 ? 2.701 -1.551 -12.444 1.00 95.75 83 LEU A O 1
ATOM 659 N N . PRO A 1 84 ? 1.613 -3.002 -13.744 1.00 94.88 84 PRO A N 1
ATOM 660 C CA . PRO A 1 84 ? 0.814 -1.963 -14.387 1.00 94.88 84 PRO A CA 1
ATOM 661 C C . PRO A 1 84 ? -0.153 -1.263 -13.424 1.00 94.88 84 PRO A C 1
ATOM 663 O O . PRO A 1 84 ? -0.685 -1.868 -12.492 1.00 94.88 84 PRO A O 1
ATOM 666 N N . VAL A 1 85 ? -0.474 0.000 -13.717 1.00 96.00 85 VAL A N 1
ATOM 667 C CA . VAL A 1 85 ? -1.550 0.731 -13.026 1.00 96.00 85 VAL A CA 1
ATOM 668 C C . VAL A 1 85 ? -2.868 -0.040 -13.140 1.00 96.00 85 VAL A C 1
ATOM 670 O O . VAL A 1 85 ? -3.247 -0.489 -14.222 1.00 96.00 85 VAL A O 1
ATOM 673 N N . GLY A 1 86 ? -3.567 -0.175 -12.011 1.00 95.94 86 GLY A N 1
ATOM 674 C CA . GLY A 1 86 ? -4.788 -0.977 -11.892 1.00 95.94 86 GLY A CA 1
ATOM 675 C C . GLY A 1 86 ? -4.551 -2.439 -11.496 1.00 95.94 86 GLY A C 1
ATOM 676 O O . GLY A 1 86 ? -5.522 -3.158 -11.270 1.00 95.94 86 GLY A O 1
ATOM 677 N N . GLN A 1 87 ? -3.293 -2.877 -11.380 1.00 96.56 87 GLN A N 1
ATOM 678 C CA . GLN A 1 87 ? -2.931 -4.134 -10.723 1.00 96.56 87 GLN A CA 1
ATOM 679 C C . GLN A 1 87 ? -2.460 -3.894 -9.285 1.00 96.56 87 GLN A C 1
ATOM 681 O O . GLN A 1 87 ? -2.237 -2.760 -8.865 1.00 96.56 87 GLN A O 1
ATOM 686 N N . ALA A 1 88 ? -2.323 -4.979 -8.529 1.00 96.81 88 ALA A N 1
ATOM 687 C CA . ALA A 1 88 ? -1.705 -4.972 -7.215 1.00 96.81 88 ALA A CA 1
ATOM 688 C C . ALA A 1 88 ? -0.964 -6.292 -6.983 1.00 96.81 88 ALA A C 1
ATOM 690 O O . ALA A 1 88 ? -1.386 -7.330 -7.497 1.00 96.81 88 ALA A O 1
ATOM 691 N N . THR A 1 89 ? 0.098 -6.247 -6.185 1.00 96.56 89 THR A N 1
ATOM 692 C CA . THR A 1 89 ? 0.750 -7.445 -5.639 1.00 96.56 89 THR A CA 1
ATOM 693 C C . THR A 1 89 ? 0.929 -7.308 -4.129 1.00 96.56 89 THR A C 1
ATOM 695 O O . THR A 1 89 ? 0.766 -6.219 -3.574 1.00 96.56 89 THR A O 1
ATOM 698 N N . ILE A 1 90 ? 1.211 -8.417 -3.452 1.00 96.00 90 ILE A N 1
ATOM 699 C CA . ILE A 1 90 ? 1.238 -8.525 -1.995 1.00 96.00 90 ILE A CA 1
ATOM 700 C C . ILE A 1 90 ? 2.482 -9.276 -1.530 1.00 96.00 90 ILE A C 1
ATOM 702 O O . ILE A 1 90 ? 2.848 -10.306 -2.090 1.00 96.00 90 ILE A O 1
ATOM 706 N N . VAL A 1 91 ? 3.095 -8.792 -0.452 1.00 95.31 91 VAL A N 1
ATOM 707 C CA . VAL A 1 91 ? 4.195 -9.474 0.236 1.00 95.31 91 VAL A CA 1
ATOM 708 C C . VAL A 1 91 ? 3.933 -9.559 1.733 1.00 95.31 91 VAL A C 1
ATOM 710 O O . VAL A 1 91 ? 3.208 -8.743 2.300 1.00 95.31 91 VAL A O 1
ATOM 713 N N . SER A 1 92 ? 4.529 -10.560 2.380 1.00 95.38 92 SER A N 1
ATOM 714 C CA . SER A 1 92 ? 4.580 -10.627 3.842 1.00 95.38 92 SER A CA 1
ATOM 715 C C . SER A 1 92 ? 5.494 -9.527 4.376 1.00 95.38 92 SER A C 1
ATOM 717 O O . SER A 1 92 ? 6.590 -9.340 3.851 1.00 95.38 92 SER A O 1
ATOM 719 N N . SER A 1 93 ? 5.064 -8.830 5.424 1.00 93.00 93 SER A N 1
ATOM 720 C CA . SER A 1 93 ? 5.854 -7.778 6.080 1.00 93.00 93 SER A CA 1
ATOM 721 C C . SER A 1 93 ? 6.874 -8.312 7.095 1.00 93.00 93 SER A C 1
ATOM 723 O O . SER A 1 93 ? 7.777 -7.588 7.490 1.00 93.00 93 SER A O 1
ATOM 725 N N . GLY A 1 94 ? 6.684 -9.544 7.587 1.00 91.62 94 GLY A N 1
ATOM 726 C CA . GLY A 1 94 ? 7.431 -10.087 8.728 1.00 91.62 94 GLY A CA 1
ATOM 727 C C . GLY A 1 94 ? 7.005 -9.560 10.110 1.00 91.62 94 GLY A C 1
ATOM 728 O O . GLY A 1 94 ? 7.559 -10.006 11.113 1.00 91.62 94 GLY A O 1
ATOM 729 N N . VAL A 1 95 ? 6.010 -8.671 10.191 1.00 91.88 95 VAL A N 1
ATOM 730 C CA . VAL A 1 95 ? 5.528 -8.051 11.438 1.00 91.88 95 VAL A CA 1
ATOM 731 C C . VAL A 1 95 ? 4.101 -8.513 11.749 1.00 91.88 95 VAL A C 1
ATOM 733 O O . VAL A 1 95 ? 3.224 -8.482 10.892 1.00 91.88 95 VAL A O 1
ATOM 736 N N . GLU A 1 96 ? 3.833 -8.941 12.987 1.00 90.06 96 GLU A N 1
ATOM 737 C CA . GLU A 1 96 ? 2.516 -9.493 13.364 1.00 90.06 96 GLU A CA 1
ATOM 738 C C . GLU A 1 96 ? 1.390 -8.447 13.322 1.00 90.06 96 GLU A C 1
ATOM 740 O O . GLU A 1 96 ? 0.253 -8.771 12.966 1.00 90.06 96 GLU A O 1
ATOM 745 N N . GLN A 1 97 ? 1.716 -7.199 13.675 1.00 92.56 97 GLN A N 1
ATOM 746 C CA . GLN A 1 97 ? 0.775 -6.081 13.741 1.00 92.56 97 GLN A CA 1
ATOM 747 C C . GLN A 1 97 ? 0.225 -5.680 12.365 1.00 92.56 97 GLN A C 1
ATOM 749 O O . GLN A 1 97 ? -0.942 -5.308 12.266 1.00 92.56 97 GLN A O 1
ATOM 754 N N . VAL A 1 98 ? 1.050 -5.778 11.322 1.00 94.62 98 VAL A N 1
ATOM 755 C CA . VAL A 1 98 ? 0.686 -5.504 9.928 1.00 94.62 98 VAL A CA 1
ATOM 756 C C . VAL A 1 98 ? 1.238 -6.643 9.108 1.00 94.62 98 VAL A C 1
ATOM 758 O O . VAL A 1 98 ? 2.415 -6.609 8.805 1.00 94.62 98 VAL A O 1
ATOM 761 N N . ARG A 1 99 ? 0.448 -7.660 8.768 1.00 94.75 99 ARG A N 1
ATOM 762 C CA . ARG A 1 99 ? 0.996 -8.932 8.244 1.00 94.75 99 ARG A CA 1
ATOM 763 C C . ARG A 1 99 ? 1.435 -8.860 6.788 1.00 94.75 99 ARG A C 1
ATOM 765 O O . ARG A 1 99 ? 2.326 -9.601 6.374 1.00 94.75 99 ARG A O 1
ATOM 772 N N . PHE A 1 100 ? 0.806 -7.983 6.015 1.00 96.06 100 PHE A N 1
ATOM 773 C CA . PHE A 1 100 ? 1.049 -7.863 4.587 1.00 96.06 100 PHE A CA 1
ATOM 774 C C . PHE A 1 100 ? 1.195 -6.411 4.139 1.00 96.06 100 PHE A C 1
ATOM 776 O O . PHE A 1 100 ? 0.531 -5.513 4.655 1.00 96.06 100 PHE A O 1
ATOM 783 N N . LEU A 1 101 ? 2.015 -6.200 3.113 1.00 95.31 101 LEU A N 1
ATOM 784 C CA . LEU A 1 101 ? 2.065 -4.952 2.358 1.00 95.31 101 LEU A CA 1
ATOM 785 C C . LEU A 1 101 ? 1.557 -5.217 0.943 1.00 95.31 101 LEU A C 1
ATOM 787 O O . LEU A 1 101 ? 1.987 -6.169 0.292 1.00 95.31 101 LEU A O 1
ATOM 791 N N . ILE A 1 102 ? 0.637 -4.377 0.475 1.00 95.94 102 ILE A N 1
ATOM 792 C CA . ILE A 1 102 ? 0.050 -4.448 -0.863 1.00 95.94 102 ILE A CA 1
ATOM 793 C C . ILE A 1 102 ? 0.570 -3.267 -1.670 1.00 95.94 102 ILE A C 1
ATOM 795 O O . ILE A 1 102 ? 0.261 -2.123 -1.350 1.00 95.94 102 ILE A O 1
ATOM 799 N N . ALA A 1 103 ? 1.310 -3.523 -2.742 1.00 95.19 103 ALA A N 1
ATOM 800 C CA . ALA A 1 103 ? 1.702 -2.477 -3.675 1.00 95.19 103 ALA A CA 1
ATOM 801 C C . ALA A 1 103 ? 0.606 -2.264 -4.715 1.00 95.19 103 ALA A C 1
ATOM 803 O O . ALA A 1 103 ? 0.242 -3.198 -5.429 1.00 95.19 103 ALA A O 1
ATOM 804 N N . ALA A 1 104 ? 0.108 -1.032 -4.815 1.00 96.00 104 ALA A N 1
ATOM 805 C CA . ALA A 1 104 ? -0.889 -0.631 -5.801 1.00 96.00 104 ALA A CA 1
ATOM 806 C C . ALA A 1 104 ? -0.371 0.577 -6.605 1.00 96.00 104 ALA A C 1
ATOM 808 O O . ALA A 1 104 ? -0.345 1.695 -6.075 1.00 96.00 104 ALA A O 1
ATOM 809 N N . PRO A 1 105 ? 0.067 0.386 -7.864 1.00 95.00 105 PRO A N 1
ATOM 810 C CA . PRO A 1 105 ? 0.612 1.471 -8.665 1.00 95.00 105 PRO A CA 1
ATOM 811 C C . PRO A 1 105 ? -0.446 2.519 -9.010 1.00 95.00 105 PRO A C 1
ATOM 813 O O . PRO A 1 105 ? -1.432 2.226 -9.691 1.00 95.00 105 PRO A O 1
ATOM 816 N N . VAL A 1 106 ? -0.216 3.762 -8.585 1.00 93.44 106 VAL A N 1
ATOM 817 C CA . VAL A 1 106 ? -1.080 4.918 -8.908 1.00 93.44 106 VAL A CA 1
ATOM 818 C C . VAL A 1 106 ? -0.599 5.673 -10.147 1.00 93.44 106 VAL A C 1
ATOM 820 O O . VAL A 1 106 ? -1.341 6.432 -10.766 1.00 93.44 106 VAL A O 1
ATOM 823 N N . VAL A 1 107 ? 0.654 5.444 -10.532 1.00 91.69 107 VAL A N 1
ATOM 824 C CA . VAL A 1 107 ? 1.297 5.992 -11.724 1.00 91.69 107 VAL A CA 1
ATOM 825 C C . VAL A 1 107 ? 2.298 4.969 -12.249 1.00 91.69 107 VAL A C 1
ATOM 827 O O . VAL A 1 107 ? 2.919 4.256 -11.470 1.00 91.69 107 VAL A O 1
ATOM 830 N N . ARG A 1 108 ? 2.500 4.888 -13.567 1.00 90.31 108 ARG A N 1
ATOM 831 C CA . ARG A 1 108 ? 3.534 4.004 -14.129 1.00 90.31 108 ARG A CA 1
ATOM 832 C C . ARG A 1 108 ? 4.936 4.458 -13.716 1.00 90.31 108 ARG A C 1
ATOM 834 O O . ARG A 1 108 ? 5.675 3.712 -13.090 1.00 90.31 108 ARG A O 1
ATOM 841 N N . CYS A 1 109 ? 5.281 5.697 -14.058 1.00 87.38 109 CYS A N 1
ATOM 842 C CA . CYS A 1 109 ? 6.551 6.323 -13.717 1.00 87.38 109 CYS A CA 1
ATOM 843 C C . CYS A 1 109 ? 6.329 7.818 -13.422 1.00 87.38 109 CYS A C 1
ATOM 845 O O . CYS A 1 109 ? 5.709 8.499 -14.248 1.00 87.38 109 CYS A O 1
ATOM 847 N N . PRO A 1 110 ? 6.784 8.344 -12.272 1.00 80.88 110 PRO A N 1
ATOM 848 C CA . PRO A 1 110 ? 6.615 9.752 -11.933 1.00 80.88 110 PRO A CA 1
ATOM 849 C C . PRO A 1 110 ? 7.450 10.661 -12.846 1.00 80.88 110 PRO A C 1
ATOM 851 O O . PRO A 1 110 ? 8.642 10.447 -13.046 1.00 80.88 110 PRO A O 1
ATOM 854 N N . GLN A 1 111 ? 6.844 11.740 -13.354 1.00 74.69 111 GLN A N 1
ATOM 855 C CA . GLN A 1 111 ? 7.540 12.727 -14.197 1.00 74.69 111 GLN A CA 1
ATOM 856 C C . GLN A 1 111 ? 8.679 13.459 -13.479 1.00 74.69 111 GLN A C 1
ATOM 858 O O . GLN A 1 111 ? 9.608 13.919 -14.134 1.00 74.69 111 GLN A O 1
ATOM 863 N N . ALA A 1 112 ? 8.597 13.588 -12.153 1.00 66.75 112 ALA A N 1
ATOM 864 C CA . ALA A 1 112 ? 9.614 14.260 -11.350 1.00 66.75 112 ALA A CA 1
ATOM 865 C C . ALA A 1 112 ? 10.902 13.430 -11.195 1.00 66.75 112 ALA A C 1
ATOM 867 O O . ALA A 1 112 ? 11.949 13.998 -10.901 1.00 66.75 112 ALA A O 1
ATOM 868 N N . ALA A 1 113 ? 10.832 12.113 -11.422 1.00 64.38 113 ALA A N 1
ATOM 869 C CA . ALA A 1 113 ? 11.954 11.193 -11.255 1.00 64.38 113 ALA A CA 1
ATOM 870 C C . ALA A 1 113 ? 11.948 10.075 -12.325 1.00 64.38 113 ALA A C 1
ATOM 872 O O . ALA A 1 113 ? 11.838 8.892 -12.008 1.00 64.38 113 ALA A O 1
ATOM 873 N N . PRO A 1 114 ? 12.054 10.417 -13.626 1.00 61.50 114 PRO A N 1
ATOM 874 C CA . PRO A 1 114 ? 12.001 9.426 -14.699 1.00 61.50 114 PRO A CA 1
ATOM 875 C C . PRO A 1 114 ? 13.254 8.535 -14.745 1.00 61.50 114 PRO A C 1
ATOM 877 O O . PRO A 1 114 ? 13.191 7.423 -15.267 1.00 61.50 114 PRO A O 1
ATOM 880 N N . GLY A 1 115 ? 14.384 9.016 -14.206 1.00 65.31 115 GLY A N 1
ATOM 881 C CA . GLY A 1 115 ? 15.644 8.270 -14.125 1.00 65.31 115 GLY A CA 1
ATOM 882 C C . GLY A 1 115 ? 15.547 7.026 -13.242 1.00 65.31 115 GLY A C 1
ATOM 883 O O . GLY A 1 115 ? 16.095 5.987 -13.604 1.00 65.31 115 GLY A O 1
ATOM 884 N N . ASP A 1 116 ? 14.770 7.101 -12.163 1.00 66.00 116 ASP A N 1
ATOM 885 C CA . ASP A 1 116 ? 14.607 6.002 -11.207 1.00 66.00 116 ASP A CA 1
ATOM 886 C C . ASP A 1 116 ? 13.857 4.817 -11.833 1.00 66.00 116 ASP A C 1
ATOM 888 O O . ASP A 1 116 ? 14.141 3.662 -11.533 1.00 66.00 116 ASP A O 1
ATOM 892 N N . CYS A 1 117 ? 12.953 5.088 -12.780 1.00 70.06 117 CYS A N 1
ATOM 893 C CA . CYS A 1 117 ? 12.259 4.049 -13.542 1.00 70.06 117 CYS A CA 1
ATOM 894 C C . CYS A 1 117 ? 13.132 3.429 -14.640 1.00 70.06 117 CYS A C 1
ATOM 896 O O . CYS A 1 117 ? 12.938 2.272 -14.993 1.00 70.06 117 CYS A O 1
ATOM 898 N N . LEU A 1 118 ? 14.063 4.195 -15.224 1.00 62.72 118 LEU A N 1
ATOM 899 C CA . LEU A 1 118 ? 14.937 3.717 -16.304 1.00 62.72 118 LEU A CA 1
ATOM 900 C C . LEU A 1 118 ? 16.005 2.740 -15.798 1.00 62.72 118 LEU A C 1
ATOM 902 O O . LEU A 1 118 ? 16.445 1.890 -16.564 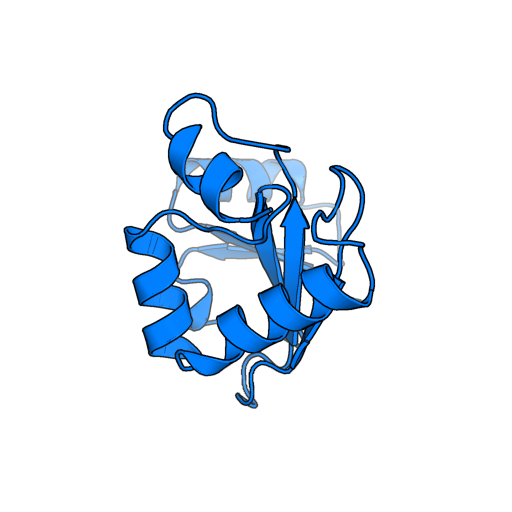1.00 62.72 118 LEU A O 1
ATOM 906 N N . GLY A 1 119 ? 16.413 2.859 -14.531 1.00 61.78 119 GLY A N 1
ATOM 907 C CA . GLY A 1 119 ? 17.330 1.918 -13.879 1.00 61.78 119 GLY A CA 1
ATOM 908 C C . GLY A 1 119 ? 16.653 0.681 -13.279 1.00 61.78 119 GLY A C 1
ATOM 909 O O . GLY A 1 119 ? 17.354 -0.203 -12.795 1.00 61.78 119 GLY A O 1
ATOM 910 N N . ALA A 1 120 ? 15.317 0.630 -13.282 1.00 59.59 120 ALA A N 1
ATOM 911 C CA . ALA A 1 120 ? 14.528 -0.461 -12.710 1.00 59.59 120 ALA A CA 1
ATOM 912 C C . ALA A 1 120 ? 14.174 -1.572 -13.722 1.00 59.59 120 ALA A C 1
ATOM 914 O O . ALA A 1 120 ? 13.531 -2.549 -13.340 1.00 59.59 120 ALA A O 1
ATOM 915 N N . ILE A 1 121 ? 14.577 -1.412 -14.991 1.00 52.56 121 ILE A N 1
ATOM 916 C CA . ILE A 1 121 ? 14.326 -2.333 -16.115 1.00 52.56 121 ILE A CA 1
ATOM 917 C C . ILE A 1 121 ? 15.553 -3.203 -16.389 1.00 52.56 121 ILE A C 1
ATOM 919 O O . ILE A 1 121 ? 16.670 -2.637 -16.423 1.00 52.56 121 ILE A O 1
#

Sequence (121 aa):
MQVVLCSENSDDIEYWQEYCVRLPEVTIHGGDILDLQVDAIVLPTNGFALVPEDRDVVIETAFGNEVMSHLRMDISHNHFGELPVGQATIVSSGVEQVRFLIAAPVVRCPQAAPGDCLGAI

Secondary structure (DSSP, 8-state):
--EEEEES-HHHHHHHHHHSTT-TTEEEEES-GGG--EEEEEEEEETT----HHHHHHHHHHH-THHHHHHHHHHHHHSTT---TT--EEEE-S-SSEEEEEEEEEESS-TT-HHHHHT--

Mean predicted aligned error: 4.67 Å